Protein AF-A0A970MNV6-F1 (afdb_monomer_lite)

Structure (mmCIF, N/CA/C/O backbone):
data_AF-A0A970MNV6-F1
#
_entry.id   AF-A0A970MNV6-F1
#
loop_
_atom_site.group_PDB
_atom_site.id
_atom_site.type_symbol
_atom_site.label_atom_id
_atom_site.label_alt_id
_atom_site.label_comp_id
_atom_site.l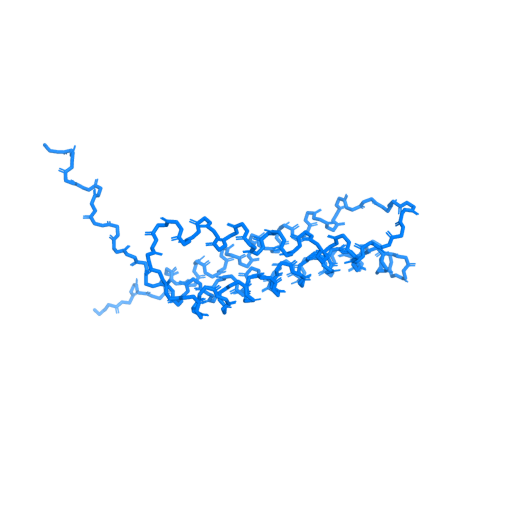abel_asym_id
_atom_site.label_entity_id
_atom_site.label_seq_id
_atom_site.pdbx_PDB_ins_code
_atom_site.Cartn_x
_atom_site.Cartn_y
_atom_site.Cartn_z
_atom_site.occupancy
_atom_site.B_iso_or_equiv
_atom_site.auth_seq_id
_atom_site.auth_comp_id
_atom_site.auth_asym_id
_atom_site.auth_atom_id
_atom_site.pdbx_PDB_model_num
ATOM 1 N N . MET A 1 1 ? -45.077 6.164 1.062 1.00 39.44 1 MET A N 1
ATOM 2 C CA . MET A 1 1 ? -44.172 4.993 1.018 1.00 39.44 1 MET A CA 1
ATOM 3 C C . MET A 1 1 ? -42.737 5.489 0.916 1.00 39.44 1 MET A C 1
ATOM 5 O O . MET A 1 1 ? -42.432 6.310 0.065 1.00 39.44 1 MET A O 1
ATOM 9 N N . THR A 1 2 ? -41.908 5.090 1.875 1.00 46.56 2 THR A N 1
ATOM 10 C CA . THR A 1 2 ? -40.574 5.618 2.194 1.00 46.56 2 THR A CA 1
ATOM 11 C C . THR A 1 2 ? -39.456 4.890 1.443 1.00 46.56 2 THR A C 1
ATOM 13 O O . THR A 1 2 ? -39.303 3.686 1.621 1.00 46.56 2 THR A O 1
ATOM 16 N N . ALA A 1 3 ? -38.610 5.610 0.697 1.00 45.25 3 ALA A N 1
ATOM 17 C CA . ALA A 1 3 ? -37.352 5.075 0.161 1.00 45.25 3 ALA A CA 1
ATOM 18 C C . ALA A 1 3 ? -36.271 6.174 0.068 1.00 45.25 3 ALA A C 1
ATOM 20 O O . ALA A 1 3 ? -35.973 6.686 -1.002 1.00 45.25 3 ALA A O 1
ATOM 21 N N . SER A 1 4 ? -35.683 6.568 1.204 1.00 46.41 4 SER A N 1
ATOM 22 C CA . SER A 1 4 ? -34.558 7.534 1.255 1.00 46.41 4 SER A CA 1
ATOM 23 C C . SER A 1 4 ? -33.385 7.031 2.122 1.00 46.41 4 SER A C 1
ATOM 25 O O . SER A 1 4 ? -32.583 7.796 2.651 1.00 46.41 4 SER A O 1
ATOM 27 N N . GLY A 1 5 ? -33.284 5.707 2.306 1.00 44.53 5 GLY A N 1
ATOM 28 C CA . GLY A 1 5 ? -32.300 5.086 3.204 1.00 44.53 5 GLY A CA 1
ATOM 29 C C . GLY A 1 5 ? -31.021 4.557 2.541 1.00 44.53 5 GLY A C 1
ATOM 30 O O . GLY A 1 5 ? -30.000 4.449 3.216 1.00 44.53 5 GLY A O 1
ATOM 31 N N . SER A 1 6 ? -31.026 4.230 1.240 1.00 52.16 6 SER A N 1
ATOM 32 C CA . SER A 1 6 ? -29.915 3.482 0.615 1.00 52.16 6 SER A CA 1
ATOM 33 C C . SER A 1 6 ? -28.807 4.363 0.019 1.00 52.16 6 SER A C 1
ATOM 35 O O . SER A 1 6 ? -27.639 3.975 0.025 1.00 52.16 6 SER A O 1
ATOM 37 N N . THR A 1 7 ? -29.118 5.577 -0.440 1.00 55.41 7 THR A N 1
ATOM 38 C CA . THR A 1 7 ? -28.185 6.444 -1.189 1.00 55.41 7 THR A CA 1
ATOM 39 C C . THR A 1 7 ? -27.028 6.991 -0.352 1.00 55.41 7 THR A C 1
ATOM 41 O O . THR A 1 7 ? -25.936 7.207 -0.880 1.00 55.41 7 THR A O 1
ATOM 44 N N . LYS A 1 8 ? -27.208 7.177 0.965 1.00 57.75 8 LYS A N 1
ATOM 45 C CA . LYS A 1 8 ? -26.129 7.650 1.856 1.00 57.75 8 LYS A CA 1
ATOM 46 C C . LYS A 1 8 ? -25.018 6.619 2.054 1.00 57.75 8 LYS A C 1
ATOM 48 O O . LYS A 1 8 ? -23.858 7.012 2.146 1.00 57.75 8 LYS A O 1
ATOM 53 N N . GLY A 1 9 ? -25.358 5.329 2.102 1.00 57.91 9 GLY A N 1
ATOM 54 C CA . GLY A 1 9 ? -24.387 4.249 2.284 1.00 57.91 9 GLY A CA 1
ATOM 55 C C . GLY A 1 9 ? -23.414 4.186 1.112 1.00 57.91 9 GLY A C 1
ATOM 56 O O . GLY A 1 9 ? -22.216 4.375 1.308 1.00 57.91 9 GLY A O 1
ATOM 57 N N . TYR A 1 10 ? -23.933 4.025 -0.111 1.00 62.78 10 TYR A N 1
ATOM 58 C CA . TYR A 1 10 ? -23.131 3.930 -1.339 1.00 62.78 10 TYR A CA 1
ATOM 59 C C . TYR A 1 10 ? -22.195 5.125 -1.553 1.00 62.78 10 TYR A C 1
ATOM 61 O O . TYR A 1 10 ? -21.038 4.926 -1.914 1.00 62.78 10 TYR A O 1
ATOM 69 N N . ARG A 1 11 ? -22.651 6.346 -1.234 1.00 68.94 11 ARG A N 1
ATOM 70 C CA . ARG A 1 11 ? -21.843 7.574 -1.322 1.00 68.94 11 ARG A CA 1
ATOM 71 C C . ARG A 1 11 ? -20.574 7.533 -0.467 1.00 68.94 11 ARG A C 1
ATOM 73 O O . ARG A 1 11 ? -19.541 8.056 -0.876 1.00 68.94 11 ARG A O 1
ATOM 80 N N . ILE A 1 12 ? -20.646 6.928 0.720 1.00 70.38 12 ILE A N 1
ATOM 81 C CA . ILE A 1 12 ? -19.498 6.831 1.630 1.00 70.38 12 ILE A CA 1
ATOM 82 C C . ILE A 1 12 ? -18.498 5.798 1.097 1.00 70.38 12 ILE A C 1
ATOM 84 O O . ILE A 1 12 ? -17.302 6.076 1.096 1.00 70.38 12 ILE A O 1
ATOM 88 N N . TYR A 1 13 ? -18.958 4.648 0.586 1.00 78.69 13 TYR A N 1
ATOM 89 C CA . TYR A 1 13 ? -18.062 3.643 -0.008 1.00 78.69 13 TYR A CA 1
ATOM 90 C C . TYR A 1 13 ? -17.354 4.171 -1.250 1.00 78.69 13 TYR A C 1
ATOM 92 O O . TYR A 1 13 ? -16.132 4.062 -1.345 1.00 78.69 13 TYR A O 1
ATOM 100 N N . SER A 1 14 ? -18.099 4.803 -2.162 1.00 84.62 14 SER A N 1
ATOM 101 C CA . SER A 1 14 ? -17.516 5.391 -3.365 1.00 84.62 14 SER A CA 1
ATOM 102 C C . SER A 1 14 ? -16.489 6.462 -3.013 1.00 84.62 14 SER A C 1
ATOM 104 O O . SER A 1 14 ? -15.453 6.531 -3.657 1.00 84.62 14 SER A O 1
ATOM 106 N N . GLN A 1 15 ? -16.715 7.254 -1.959 1.00 86.31 15 GLN A N 1
ATOM 107 C CA . GLN A 1 15 ? -15.756 8.269 -1.529 1.00 86.31 15 GLN A CA 1
ATOM 108 C C . GLN A 1 15 ? -14.405 7.657 -1.130 1.00 86.31 15 GLN A C 1
ATOM 110 O O . GLN A 1 15 ? -13.374 8.138 -1.586 1.00 86.31 15 GLN A O 1
ATOM 115 N N . PHE A 1 16 ? -14.382 6.590 -0.327 1.00 87.12 16 PHE A N 1
ATOM 116 C CA . PHE A 1 16 ? -13.118 5.946 0.059 1.00 87.12 16 PHE A CA 1
ATOM 117 C C . PHE A 1 16 ? -12.406 5.288 -1.122 1.00 87.12 16 PHE A C 1
ATOM 119 O O . PHE A 1 16 ? -11.188 5.413 -1.238 1.00 87.12 16 PHE A O 1
ATOM 126 N N . VAL A 1 17 ? -13.154 4.625 -2.008 1.00 90.56 17 VAL A N 1
ATOM 127 C CA . VAL A 1 17 ? -12.597 4.005 -3.219 1.00 90.56 17 VAL A CA 1
ATOM 128 C C . VAL A 1 17 ? -12.007 5.066 -4.144 1.00 90.56 17 VAL A C 1
ATOM 130 O O . VAL A 1 17 ? -10.876 4.913 -4.591 1.00 90.56 17 VAL A O 1
ATOM 133 N N . LEU A 1 18 ? -12.729 6.164 -4.383 1.00 91.44 18 LEU A N 1
ATOM 134 C CA . LEU A 1 18 ? -12.274 7.260 -5.239 1.00 91.44 18 LEU A CA 1
ATOM 135 C C . LEU A 1 18 ? -11.070 7.992 -4.643 1.00 91.44 18 LEU A C 1
ATOM 137 O O . LEU A 1 18 ? -10.139 8.295 -5.377 1.00 91.44 18 LEU A O 1
ATOM 141 N N . ILE A 1 19 ? -11.046 8.235 -3.326 1.00 92.12 19 ILE A N 1
ATOM 142 C CA . ILE A 1 19 ? -9.875 8.821 -2.652 1.00 92.12 19 ILE A CA 1
ATOM 143 C C . ILE A 1 19 ? -8.669 7.892 -2.793 1.00 92.12 19 ILE A C 1
ATOM 145 O O . ILE A 1 19 ? -7.587 8.343 -3.159 1.00 92.12 19 ILE A O 1
ATOM 149 N N . GLY A 1 20 ? -8.853 6.596 -2.532 1.00 90.75 20 GLY A N 1
ATOM 150 C CA . GLY A 1 20 ? -7.793 5.606 -2.676 1.00 90.75 20 GLY A CA 1
ATOM 151 C C . GLY A 1 20 ? -7.260 5.541 -4.108 1.00 90.75 20 GLY A C 1
ATOM 152 O O . GLY A 1 20 ? -6.052 5.613 -4.316 1.00 90.75 20 GLY A O 1
ATOM 153 N N . ALA A 1 21 ? -8.152 5.476 -5.098 1.00 92.25 21 ALA A N 1
ATOM 154 C CA . ALA A 1 21 ? -7.794 5.465 -6.512 1.00 92.25 21 ALA A CA 1
ATOM 155 C C . ALA A 1 21 ? -7.085 6.759 -6.936 1.00 92.25 21 ALA A C 1
ATOM 157 O O . ALA A 1 21 ? -6.079 6.690 -7.631 1.00 92.25 21 ALA A O 1
ATOM 158 N N . ALA A 1 22 ? -7.546 7.928 -6.481 1.00 93.81 22 ALA A N 1
ATOM 159 C CA . ALA A 1 22 ? -6.912 9.213 -6.772 1.00 93.81 22 ALA A CA 1
ATOM 160 C C . ALA A 1 22 ? -5.502 9.312 -6.170 1.00 93.81 22 ALA A C 1
ATOM 162 O O . ALA A 1 22 ? -4.580 9.771 -6.841 1.00 93.81 22 ALA A O 1
ATOM 163 N N . LEU A 1 23 ? -5.311 8.834 -4.935 1.00 91.62 23 LEU A N 1
ATOM 164 C CA . LEU A 1 23 ? -3.984 8.733 -4.323 1.00 91.62 23 LEU A CA 1
ATOM 165 C C . LEU A 1 23 ? -3.088 7.779 -5.120 1.00 91.62 23 LEU A C 1
ATOM 167 O O . LEU A 1 23 ? -1.952 8.119 -5.437 1.00 91.62 23 LEU A O 1
ATOM 171 N N . GLY A 1 24 ? -3.606 6.609 -5.490 1.00 91.56 24 GLY A N 1
ATOM 172 C CA . GLY A 1 24 ? -2.899 5.643 -6.326 1.00 91.56 24 GLY A CA 1
ATOM 173 C C . GLY A 1 24 ? -2.480 6.222 -7.678 1.00 91.56 24 GLY A C 1
ATOM 174 O O . GLY A 1 24 ? -1.328 6.083 -8.090 1.00 91.56 24 GLY A O 1
ATOM 175 N N . LEU A 1 25 ? -3.390 6.937 -8.334 1.00 92.81 25 LEU A N 1
ATOM 176 C CA . LEU A 1 25 ? -3.147 7.628 -9.594 1.00 92.81 25 LEU A CA 1
ATOM 177 C C . LEU A 1 25 ? -2.069 8.704 -9.441 1.00 92.81 25 LEU A C 1
ATOM 179 O O . LEU A 1 25 ? -1.158 8.769 -10.263 1.00 92.81 25 LEU A O 1
ATOM 183 N N . TYR A 1 26 ? -2.122 9.499 -8.368 1.00 92.75 26 TYR A N 1
ATOM 184 C CA . TYR A 1 26 ? -1.103 10.501 -8.051 1.00 92.75 26 TYR A CA 1
ATOM 185 C C . TYR A 1 26 ? 0.286 9.863 -7.914 1.00 92.75 26 TYR A C 1
ATOM 187 O O . TYR A 1 26 ? 1.225 10.272 -8.598 1.00 92.75 26 TYR A O 1
ATOM 195 N N . TYR A 1 27 ? 0.401 8.803 -7.110 1.00 89.38 27 TYR A N 1
ATOM 196 C CA . TYR A 1 27 ? 1.666 8.088 -6.929 1.00 89.38 27 TYR A CA 1
ATOM 197 C C . TYR A 1 27 ? 2.163 7.382 -8.196 1.00 89.38 27 TYR A C 1
ATOM 199 O O . TYR A 1 27 ? 3.350 7.084 -8.274 1.00 89.38 27 TYR A O 1
ATOM 207 N N . GLY A 1 28 ? 1.295 7.116 -9.175 1.00 88.38 28 GLY A N 1
ATOM 208 C CA . GLY A 1 28 ? 1.672 6.542 -10.466 1.00 88.38 28 GLY A CA 1
ATOM 209 C C . GLY A 1 28 ? 2.095 7.588 -11.499 1.00 88.38 28 GLY A C 1
ATOM 210 O O . GLY A 1 28 ? 3.156 7.469 -12.107 1.00 88.38 28 GLY A O 1
ATOM 211 N N . LEU A 1 29 ? 1.285 8.633 -11.704 1.00 90.75 29 LEU A N 1
ATOM 212 C CA . LEU A 1 29 ? 1.522 9.660 -12.731 1.00 90.75 29 LEU A CA 1
ATOM 213 C C . LEU 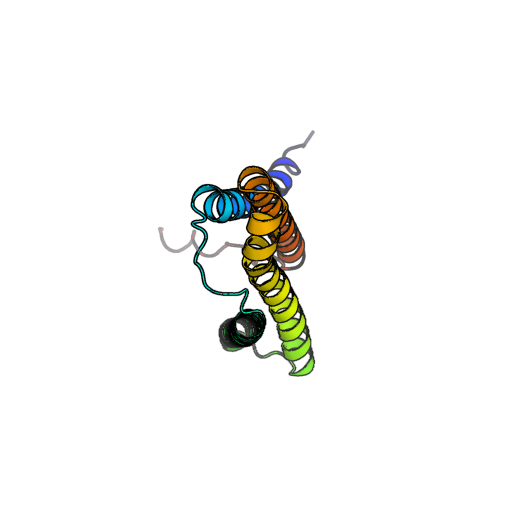A 1 29 ? 2.790 10.472 -12.460 1.00 90.75 29 LEU A C 1
ATOM 215 O O . LEU A 1 29 ? 3.568 10.741 -13.385 1.00 90.75 29 LEU A O 1
ATOM 219 N N . PHE A 1 30 ? 2.994 10.830 -11.192 1.00 89.94 30 PHE A N 1
ATOM 220 C CA . PHE A 1 30 ? 4.136 11.614 -10.728 1.00 89.94 30 PHE A CA 1
ATOM 221 C C . PHE A 1 30 ? 5.319 10.745 -10.296 1.00 89.94 30 PHE A C 1
ATOM 223 O O . PHE A 1 30 ? 6.302 11.264 -9.772 1.00 89.94 30 PHE A O 1
ATOM 230 N N . TYR A 1 31 ? 5.262 9.430 -10.528 1.00 86.62 31 TYR A N 1
ATOM 231 C CA . TYR A 1 31 ? 6.409 8.576 -10.272 1.00 86.62 31 TYR A CA 1
ATOM 232 C C . TYR A 1 31 ? 7.567 8.940 -11.205 1.00 86.62 31 TYR A C 1
ATOM 234 O O . TYR A 1 31 ? 7.431 8.930 -12.433 1.00 86.62 31 TYR A O 1
ATOM 242 N N . GLN A 1 32 ? 8.714 9.231 -10.596 1.00 83.94 32 GLN A N 1
ATOM 243 C CA . GLN A 1 32 ? 9.990 9.393 -11.274 1.00 83.94 32 GLN A CA 1
ATOM 244 C C . GLN A 1 32 ? 10.887 8.211 -10.891 1.00 83.94 32 GLN A C 1
ATOM 246 O O . GLN A 1 32 ? 11.071 7.959 -9.694 1.00 83.94 32 GLN A O 1
ATOM 251 N N . PRO A 1 33 ? 11.420 7.461 -11.869 1.00 77.50 33 PRO A N 1
ATOM 252 C CA . PRO A 1 33 ? 12.315 6.354 -11.584 1.00 77.50 33 PRO A CA 1
ATOM 253 C C . PRO A 1 33 ? 13.604 6.887 -10.963 1.00 77.50 33 PRO A C 1
ATOM 255 O O . PRO A 1 33 ? 14.375 7.606 -11.594 1.00 77.50 33 PRO A O 1
ATOM 258 N N . THR A 1 34 ? 13.835 6.538 -9.705 1.00 79.19 34 THR A N 1
ATOM 259 C CA . THR A 1 34 ? 15.123 6.739 -9.051 1.00 79.19 34 THR A CA 1
ATOM 260 C C . THR A 1 34 ? 16.022 5.550 -9.378 1.00 79.19 34 THR A C 1
ATOM 262 O O . THR A 1 34 ? 15.541 4.425 -9.479 1.00 79.19 34 THR A O 1
ATOM 265 N N . GLN A 1 35 ? 17.335 5.764 -9.504 1.00 72.00 35 GLN A N 1
ATOM 266 C CA . GLN A 1 35 ? 18.294 4.661 -9.704 1.00 72.00 35 GLN A CA 1
ATOM 267 C C . GLN A 1 35 ? 18.474 3.777 -8.454 1.00 72.00 35 GLN A C 1
ATOM 269 O O . GLN A 1 35 ? 19.270 2.843 -8.448 1.00 72.00 35 GLN A O 1
ATOM 274 N N . THR A 1 36 ? 17.746 4.062 -7.375 1.00 77.38 36 THR A N 1
ATOM 275 C CA . THR A 1 36 ? 17.762 3.268 -6.151 1.00 77.38 36 THR A CA 1
ATOM 276 C C . THR A 1 36 ? 16.934 1.999 -6.301 1.00 77.38 36 THR A C 1
ATOM 278 O O . THR A 1 36 ? 15.788 2.026 -6.761 1.00 77.38 36 THR A O 1
ATOM 281 N N . ALA A 1 37 ? 17.507 0.885 -5.848 1.00 81.12 37 ALA A N 1
ATOM 282 C CA . ALA A 1 37 ? 16.823 -0.397 -5.799 1.00 81.12 37 ALA A CA 1
ATOM 283 C C . ALA A 1 37 ? 15.526 -0.327 -4.954 1.00 81.12 37 ALA A C 1
ATOM 285 O O . ALA A 1 37 ? 15.355 0.572 -4.115 1.00 81.12 37 ALA A O 1
ATOM 286 N N . PRO A 1 38 ? 14.577 -1.254 -5.170 1.00 84.50 38 PRO A N 1
ATOM 287 C CA . PRO A 1 38 ? 13.443 -1.434 -4.271 1.00 84.50 38 PRO A CA 1
ATOM 288 C C . PRO A 1 38 ? 13.919 -1.776 -2.857 1.00 84.50 38 PRO A C 1
ATOM 290 O O . PRO A 1 38 ? 14.647 -2.748 -2.668 1.00 84.50 38 PRO A O 1
ATOM 293 N N . ASP A 1 39 ? 13.489 -0.991 -1.868 1.00 89.19 39 ASP A N 1
ATOM 294 C CA . ASP A 1 39 ? 13.822 -1.219 -0.459 1.00 89.19 39 ASP A CA 1
ATOM 295 C C . ASP A 1 39 ? 12.590 -1.728 0.296 1.00 89.19 39 ASP A C 1
ATOM 297 O O . ASP A 1 39 ? 11.850 -0.993 0.958 1.00 89.19 39 ASP A O 1
ATOM 301 N N . PHE A 1 40 ? 12.352 -3.031 0.160 1.00 88.81 40 PHE A N 1
ATOM 302 C CA . PHE A 1 40 ? 11.261 -3.708 0.856 1.00 88.81 40 PHE A CA 1
ATOM 303 C C . PHE A 1 40 ? 11.488 -3.786 2.373 1.00 88.81 40 PHE A C 1
ATOM 305 O O . PHE A 1 40 ? 10.518 -3.867 3.128 1.00 88.81 40 PHE A O 1
ATOM 312 N N . GLY A 1 41 ? 12.746 -3.729 2.828 1.00 88.94 41 GLY A N 1
ATOM 313 C CA . GLY A 1 41 ? 13.084 -3.713 4.250 1.00 88.94 41 GLY A CA 1
ATOM 314 C C . GLY A 1 41 ? 12.563 -2.445 4.916 1.00 88.94 41 GLY A C 1
ATOM 315 O O . GLY A 1 41 ? 11.841 -2.513 5.912 1.00 88.94 41 GLY A O 1
ATOM 316 N N . MET A 1 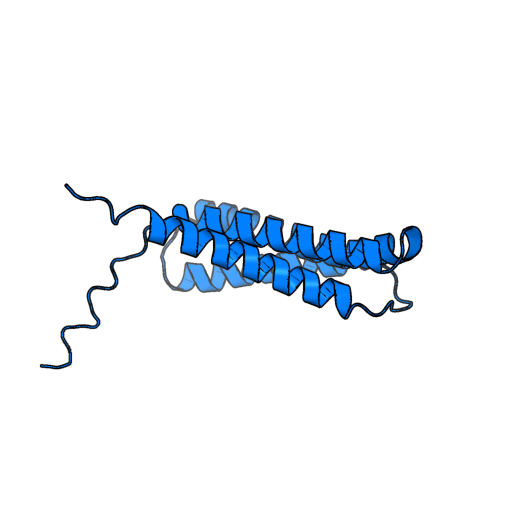42 ? 12.827 -1.290 4.304 1.00 90.25 42 MET A N 1
ATOM 317 C CA . MET A 1 42 ? 12.325 -0.010 4.793 1.00 90.25 42 MET A CA 1
ATOM 318 C C . MET A 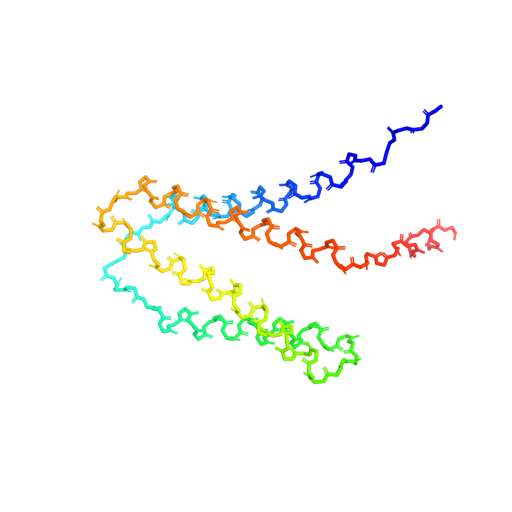1 42 ? 10.795 0.071 4.728 1.00 90.25 42 MET A C 1
ATOM 320 O O . MET A 1 42 ? 10.165 0.549 5.673 1.00 90.25 42 MET A O 1
ATOM 324 N N . ALA A 1 43 ? 10.174 -0.461 3.668 1.00 90.12 43 ALA A N 1
ATOM 325 C CA . ALA A 1 43 ? 8.716 -0.560 3.569 1.00 90.12 43 ALA A CA 1
ATOM 326 C C . ALA A 1 43 ? 8.104 -1.366 4.733 1.00 90.12 43 ALA A C 1
ATOM 328 O O . ALA A 1 43 ? 7.103 -0.947 5.322 1.00 90.12 43 ALA A O 1
ATOM 329 N N . LEU A 1 44 ? 8.725 -2.489 5.110 1.00 92.12 44 LEU A N 1
ATOM 330 C CA . LEU A 1 44 ? 8.296 -3.296 6.252 1.00 92.12 44 LEU A CA 1
ATOM 331 C C . LEU A 1 44 ? 8.469 -2.552 7.580 1.00 92.12 44 LEU A C 1
ATOM 333 O O . LEU A 1 44 ? 7.518 -2.492 8.361 1.00 92.12 44 LEU A O 1
ATOM 337 N N . ILE A 1 45 ? 9.623 -1.924 7.818 1.00 93.00 45 ILE A N 1
ATOM 338 C CA . ILE A 1 45 ? 9.882 -1.143 9.042 1.00 93.00 45 ILE A CA 1
ATOM 339 C C . ILE A 1 45 ? 8.862 -0.005 9.181 1.00 93.00 45 ILE A C 1
ATOM 341 O O . ILE A 1 45 ? 8.236 0.151 10.232 1.00 93.00 45 ILE A O 1
ATOM 345 N N . LEU A 1 46 ? 8.631 0.751 8.106 1.00 92.69 46 LEU A N 1
ATOM 346 C CA . LEU A 1 46 ? 7.644 1.832 8.072 1.00 92.69 46 LEU A CA 1
ATOM 347 C C . LEU A 1 46 ? 6.227 1.318 8.327 1.00 92.69 46 LEU A C 1
ATOM 349 O O . LEU A 1 46 ? 5.474 1.945 9.071 1.00 92.69 46 LEU A O 1
ATOM 353 N N . SER A 1 47 ? 5.859 0.168 7.756 1.00 91.31 47 SER A N 1
ATOM 354 C CA . SER A 1 47 ? 4.538 -0.420 7.989 1.00 91.31 47 SER A CA 1
ATOM 355 C C . SER A 1 47 ? 4.334 -0.854 9.440 1.00 91.31 47 SER A C 1
ATOM 357 O O . SER A 1 47 ? 3.244 -0.676 9.992 1.00 91.31 47 SER A O 1
ATOM 359 N N . LEU A 1 48 ? 5.393 -1.361 10.079 1.00 93.56 48 LEU A N 1
ATOM 360 C CA . LEU A 1 48 ? 5.405 -1.742 11.486 1.00 93.56 48 LEU A CA 1
ATOM 361 C C . LEU A 1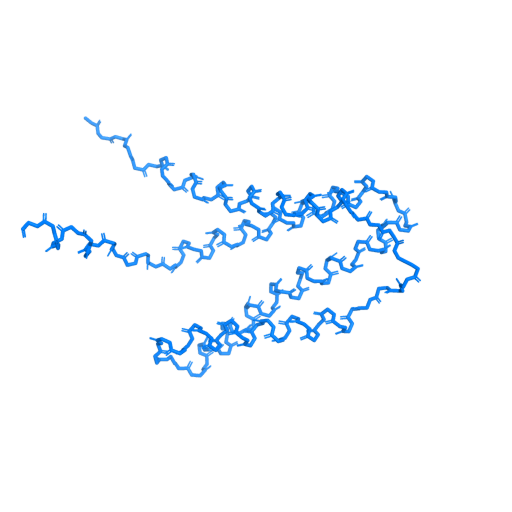 48 ? 5.218 -0.512 12.373 1.00 93.56 48 LEU A C 1
ATOM 363 O O . LEU A 1 48 ? 4.304 -0.493 13.198 1.00 93.56 48 LEU A O 1
ATOM 367 N N . LEU A 1 49 ? 5.993 0.549 12.135 1.00 93.81 49 LEU A N 1
ATOM 368 C CA . LEU A 1 49 ? 5.857 1.823 12.846 1.00 93.81 49 LEU A CA 1
ATOM 369 C C . LEU A 1 49 ? 4.469 2.450 12.657 1.00 93.81 49 LEU A C 1
ATOM 371 O O . LEU A 1 49 ? 3.845 2.865 13.633 1.00 93.81 49 LEU A O 1
ATOM 375 N N . ALA A 1 50 ? 3.947 2.475 11.429 1.00 91.44 50 ALA A N 1
ATOM 376 C CA . ALA A 1 50 ? 2.625 3.024 11.129 1.00 91.44 50 ALA 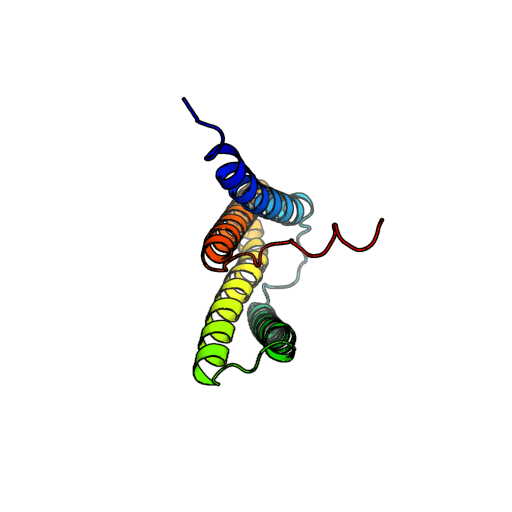A CA 1
ATOM 377 C C . ALA A 1 50 ? 1.503 2.244 11.830 1.00 91.44 50 ALA A C 1
ATOM 379 O O . ALA A 1 50 ? 0.588 2.844 12.406 1.00 91.44 50 ALA A O 1
ATOM 380 N N . GLY A 1 51 ? 1.580 0.910 11.824 1.00 90.12 51 GLY A N 1
ATOM 381 C CA . GLY A 1 51 ? 0.652 0.050 12.555 1.00 90.12 51 GLY A CA 1
ATOM 382 C C . GLY A 1 51 ? 0.679 0.336 14.056 1.00 90.12 51 GLY A C 1
ATOM 383 O O . GLY A 1 51 ? -0.375 0.516 14.668 1.00 90.12 51 GLY A O 1
ATOM 384 N N . LEU A 1 52 ? 1.880 0.451 14.628 1.00 91.31 52 LEU A N 1
ATOM 385 C CA . LEU A 1 52 ? 2.092 0.668 16.059 1.00 91.31 52 LEU A CA 1
ATOM 386 C C . LEU A 1 52 ? 1.553 2.038 16.486 1.00 91.31 52 LEU A C 1
ATOM 388 O O . LEU A 1 52 ? 0.723 2.116 17.390 1.00 91.31 52 LEU A O 1
ATOM 392 N N . LEU A 1 53 ? 1.917 3.101 15.763 1.00 91.62 53 LEU A N 1
ATOM 393 C CA . LEU A 1 53 ? 1.407 4.457 15.988 1.00 91.62 53 LEU A CA 1
ATOM 394 C C . LEU A 1 53 ? -0.117 4.517 15.899 1.00 91.62 53 LEU A C 1
ATOM 396 O O . LEU A 1 53 ? -0.770 5.107 16.759 1.00 91.62 53 LEU A O 1
ATOM 400 N N . THR A 1 54 ? -0.704 3.875 14.887 1.00 89.25 54 THR A N 1
ATOM 401 C CA . THR A 1 54 ? -2.159 3.891 14.703 1.00 89.25 54 THR A CA 1
ATOM 402 C C . THR A 1 54 ? -2.879 3.237 15.879 1.00 89.25 54 THR A C 1
ATOM 404 O O . THR A 1 54 ? -3.884 3.761 16.363 1.00 89.25 54 THR A O 1
ATOM 407 N N . VAL A 1 55 ? -2.358 2.112 16.367 1.00 89.12 55 VAL A N 1
ATOM 408 C CA . VAL A 1 55 ? -2.918 1.416 17.530 1.00 89.12 55 VAL A CA 1
ATOM 409 C C . VAL A 1 55 ? -2.731 2.241 18.791 1.00 89.12 55 VAL A C 1
ATOM 411 O O . VAL A 1 55 ? -3.692 2.377 19.540 1.00 89.12 55 VAL A O 1
ATOM 414 N N . VAL A 1 56 ? -1.560 2.844 19.013 1.00 87.44 56 VAL A N 1
ATOM 415 C CA . VAL A 1 56 ? -1.295 3.708 20.178 1.00 87.44 56 VAL A CA 1
ATOM 416 C C . VAL A 1 56 ? -2.281 4.875 20.220 1.00 87.44 56 VAL A C 1
ATOM 418 O O . VAL A 1 56 ? -2.997 5.031 21.208 1.00 87.44 56 VAL A O 1
ATOM 421 N N . ILE A 1 57 ? -2.413 5.623 19.120 1.00 87.12 57 ILE A N 1
ATOM 422 C CA . ILE A 1 57 ? -3.336 6.766 19.014 1.00 87.12 57 ILE A CA 1
ATOM 423 C C . ILE A 1 57 ? -4.783 6.329 19.277 1.00 87.12 57 ILE A C 1
ATOM 425 O O . ILE A 1 57 ? -5.550 7.023 19.951 1.00 87.12 57 ILE A O 1
ATOM 429 N N . ARG A 1 58 ? -5.176 5.165 18.754 1.00 81.38 58 ARG A N 1
ATOM 430 C CA . ARG A 1 58 ? -6.544 4.654 18.877 1.00 81.38 58 ARG A CA 1
ATOM 431 C C . ARG A 1 58 ? -6.846 4.071 20.259 1.00 81.38 58 ARG A C 1
ATOM 433 O O . ARG A 1 58 ? -7.979 4.180 20.728 1.00 81.38 58 ARG A O 1
ATOM 440 N N . SER A 1 59 ? -5.841 3.499 20.911 1.00 82.81 59 SER A N 1
ATOM 441 C CA . SER A 1 59 ? -5.942 2.868 22.233 1.00 82.81 59 SER A CA 1
ATOM 442 C C . SER A 1 59 ? -5.840 3.876 23.367 1.00 82.81 59 SER A C 1
ATOM 444 O O . SER A 1 59 ? -6.445 3.676 24.413 1.00 82.81 59 SER A O 1
ATOM 446 N N . TRP A 1 60 ? -5.175 5.013 23.156 1.00 80.31 60 TRP A N 1
ATOM 447 C CA . TRP A 1 60 ? -5.122 6.095 24.144 1.00 80.31 60 TRP A CA 1
ATOM 448 C C . TRP A 1 60 ? -6.497 6.631 24.554 1.00 80.31 60 TRP A C 1
ATOM 450 O O . TRP A 1 60 ? -6.648 7.135 25.662 1.00 80.31 60 TRP A O 1
ATOM 460 N N . LYS A 1 61 ? -7.523 6.489 23.706 1.00 70.81 61 LYS A N 1
ATOM 461 C CA . LYS A 1 61 ? -8.894 6.913 24.032 1.00 70.81 61 LYS A CA 1
ATOM 462 C C . LYS A 1 61 ? -9.783 5.809 24.613 1.00 70.81 61 LYS A C 1
ATOM 464 O O . LYS A 1 61 ? -10.894 6.116 25.037 1.00 70.81 61 LYS A O 1
ATOM 469 N N . LYS A 1 62 ? -9.364 4.537 24.605 1.00 69.69 62 LYS A N 1
ATOM 470 C CA . LYS A 1 62 ? -10.216 3.399 25.001 1.00 69.69 62 LYS A CA 1
ATOM 471 C C . LYS A 1 62 ? -9.406 2.317 25.715 1.00 69.69 62 LYS A C 1
ATOM 473 O O . LYS A 1 62 ? -8.486 1.754 25.133 1.00 69.69 62 LYS A O 1
ATOM 478 N N . LYS A 1 63 ? -9.812 1.942 26.933 1.00 68.94 63 LYS A N 1
ATOM 479 C CA . LYS A 1 63 ? -9.261 0.766 27.627 1.00 68.94 63 LYS A CA 1
ATOM 480 C C . LYS A 1 63 ? -9.709 -0.504 26.889 1.00 68.94 63 LYS A C 1
ATOM 482 O O . LYS A 1 63 ? -10.866 -0.900 26.991 1.00 68.94 63 LYS A O 1
ATOM 487 N N . ARG A 1 64 ? -8.819 -1.102 26.095 1.00 74.75 64 ARG A N 1
ATOM 488 C CA . ARG A 1 64 ? -9.045 -2.353 25.350 1.00 74.75 64 ARG A CA 1
ATOM 489 C C . ARG A 1 64 ? -8.126 -3.456 25.871 1.00 74.75 64 ARG A C 1
ATOM 491 O O . ARG A 1 64 ? -7.019 -3.178 26.320 1.00 74.75 64 ARG A O 1
ATOM 498 N N . THR A 1 65 ? -8.575 -4.704 25.771 1.00 85.19 65 THR A N 1
ATOM 499 C CA . THR A 1 65 ? -7.782 -5.897 26.100 1.00 85.19 65 THR A CA 1
ATOM 500 C C . THR A 1 65 ? -6.578 -6.030 25.163 1.00 85.19 65 THR A C 1
ATOM 502 O O . THR A 1 65 ? -6.713 -5.814 23.959 1.00 85.19 65 THR A O 1
ATOM 505 N N . PHE A 1 66 ? -5.420 -6.448 25.688 1.00 79.56 66 PHE A N 1
ATOM 506 C CA . PHE A 1 66 ? -4.171 -6.590 24.924 1.00 79.56 66 PHE A CA 1
ATOM 507 C C . PHE A 1 66 ? -4.321 -7.444 23.653 1.00 79.56 66 PHE A C 1
ATOM 509 O O . PHE A 1 66 ? -3.841 -7.059 22.592 1.00 79.56 66 PHE A O 1
ATOM 516 N N . GLN A 1 67 ? -5.062 -8.556 23.722 1.00 84.06 67 GLN A N 1
ATOM 517 C CA . GLN A 1 67 ? -5.338 -9.400 22.551 1.00 84.06 67 GLN A CA 1
ATOM 518 C C . GLN A 1 67 ? -6.057 -8.629 21.435 1.00 84.06 67 GLN A C 1
ATOM 520 O O . GLN A 1 67 ? -5.679 -8.728 20.270 1.00 84.06 67 GLN A O 1
ATOM 525 N N . ALA A 1 68 ? -7.053 -7.808 21.781 1.00 84.88 68 ALA A N 1
ATOM 526 C CA . ALA A 1 68 ? -7.768 -6.991 20.804 1.00 84.88 68 ALA A CA 1
ATOM 527 C C . ALA A 1 68 ? -6.848 -5.938 20.164 1.00 84.88 68 ALA A C 1
ATOM 529 O O . ALA A 1 68 ? -6.950 -5.690 18.964 1.00 84.88 68 ALA A O 1
ATOM 530 N N . LEU A 1 69 ? -5.923 -5.367 20.944 1.00 85.75 69 LEU A N 1
ATOM 531 C CA . LEU A 1 69 ? -4.911 -4.435 20.440 1.00 85.75 69 LEU A CA 1
ATOM 532 C C . LEU A 1 69 ? -3.939 -5.110 19.477 1.00 85.75 69 LEU A C 1
ATOM 534 O O . LEU A 1 69 ? -3.618 -4.535 18.442 1.00 85.75 69 LEU A O 1
ATOM 538 N N . LEU A 1 70 ? -3.505 -6.333 19.786 1.00 88.62 70 LEU A N 1
ATOM 539 C CA . LEU A 1 70 ? -2.580 -7.082 18.943 1.00 88.62 70 LEU A CA 1
ATOM 540 C C . LEU A 1 70 ? -3.222 -7.484 17.607 1.00 88.62 70 LEU A C 1
ATOM 542 O O . LEU A 1 70 ? -2.604 -7.324 16.557 1.00 88.62 70 LEU A O 1
ATOM 546 N N . PHE A 1 71 ? -4.479 -7.938 17.619 1.00 89.12 71 PHE A N 1
ATOM 547 C CA . PHE A 1 71 ? -5.213 -8.222 16.382 1.00 89.12 71 PHE A CA 1
ATOM 548 C C . PHE A 1 71 ? -5.452 -6.959 15.556 1.00 89.12 71 PHE A C 1
ATOM 550 O O . PHE A 1 71 ? -5.300 -6.976 14.336 1.00 89.12 71 PHE A O 1
ATOM 557 N N . GLU A 1 72 ? -5.801 -5.848 16.203 1.00 86.31 72 GLU A N 1
ATOM 558 C CA . GLU A 1 72 ? -5.972 -4.564 15.528 1.00 86.31 72 GLU A CA 1
ATOM 559 C C . GLU A 1 72 ? -4.656 -4.060 14.926 1.00 86.31 72 GLU A C 1
ATOM 561 O O . GLU A 1 72 ? -4.644 -3.625 13.773 1.00 86.31 72 GLU A O 1
ATOM 566 N N . PHE A 1 73 ? -3.551 -4.195 15.662 1.00 89.62 73 PHE A N 1
ATOM 567 C CA . PHE A 1 73 ? -2.202 -3.928 15.182 1.00 89.62 73 PHE A CA 1
ATOM 568 C C . PHE A 1 73 ? -1.881 -4.754 13.951 1.00 89.62 73 PHE A C 1
ATOM 570 O O . PHE A 1 73 ? -1.570 -4.178 12.914 1.00 89.62 73 PHE A O 1
ATOM 577 N N . LEU A 1 74 ? -2.025 -6.076 14.026 1.00 93.00 74 LEU A N 1
ATOM 578 C CA . LEU A 1 74 ? -1.705 -6.965 12.917 1.00 93.00 74 LEU A CA 1
ATOM 579 C C . LEU A 1 74 ? -2.553 -6.627 11.682 1.00 93.00 74 LEU A C 1
ATOM 581 O O . LEU A 1 74 ? -2.043 -6.525 10.569 1.00 93.00 74 LEU A O 1
ATOM 585 N N . LYS A 1 75 ? -3.845 -6.343 11.884 1.00 89.75 75 LYS A N 1
ATOM 586 C CA . LYS A 1 75 ? -4.780 -5.947 10.822 1.00 89.75 75 LYS A CA 1
ATOM 587 C C . LYS A 1 75 ? -4.402 -4.602 10.171 1.00 89.75 75 LYS A C 1
ATOM 589 O O . LYS A 1 75 ? -4.747 -4.380 9.005 1.00 89.75 75 LYS A O 1
ATOM 594 N N . MET A 1 76 ? -3.777 -3.678 10.906 1.00 88.38 76 MET A N 1
ATOM 595 C CA . MET A 1 76 ? -3.282 -2.392 10.387 1.00 88.38 76 MET A CA 1
ATOM 596 C C . MET A 1 76 ? -1.905 -2.531 9.743 1.00 88.38 76 MET A C 1
ATOM 598 O O . MET A 1 76 ? -1.709 -2.035 8.637 1.00 88.38 76 MET A O 1
ATOM 602 N N . PHE A 1 77 ? -1.000 -3.265 10.385 1.00 91.38 77 PHE A N 1
ATOM 603 C CA . PHE A 1 77 ? 0.315 -3.619 9.868 1.00 91.38 77 PHE A CA 1
ATOM 604 C C . PHE A 1 77 ? 0.206 -4.258 8.488 1.00 91.38 77 PHE A C 1
ATOM 606 O O . PHE A 1 77 ? 0.794 -3.745 7.549 1.00 91.38 77 PHE A O 1
ATOM 613 N N . VAL A 1 78 ? -0.625 -5.294 8.327 1.00 92.44 78 VAL A N 1
ATOM 614 C CA . VAL A 1 78 ? -0.807 -5.971 7.033 1.00 92.44 78 VAL A CA 1
ATOM 615 C C . VAL A 1 78 ? -1.313 -5.007 5.954 1.00 92.44 78 VAL A C 1
ATOM 617 O O . VAL A 1 78 ? -0.857 -5.081 4.818 1.00 92.44 78 VAL A O 1
ATOM 620 N N . MET A 1 79 ? -2.207 -4.064 6.284 1.00 89.38 79 MET A N 1
ATOM 621 C CA . MET A 1 79 ? -2.645 -3.057 5.305 1.00 89.38 79 MET A CA 1
ATOM 622 C C . MET A 1 79 ? -1.531 -2.087 4.925 1.00 89.38 79 MET A C 1
ATOM 624 O O . MET A 1 79 ? -1.346 -1.820 3.740 1.00 89.38 79 MET A O 1
ATOM 628 N N . PHE A 1 80 ? -0.803 -1.552 5.906 1.00 91.00 80 PHE A N 1
ATOM 629 C CA . PHE A 1 80 ? 0.304 -0.640 5.628 1.00 91.00 80 PHE A CA 1
ATOM 630 C C . PHE A 1 80 ? 1.437 -1.343 4.883 1.00 91.00 80 PHE A C 1
ATOM 632 O O . PHE A 1 80 ? 2.003 -0.758 3.967 1.00 91.00 80 PHE A O 1
ATOM 639 N N . ALA A 1 81 ? 1.720 -2.600 5.222 1.00 92.25 81 ALA A N 1
ATOM 640 C CA . ALA A 1 81 ? 2.713 -3.427 4.556 1.00 92.25 81 ALA A CA 1
ATOM 641 C C . ALA A 1 81 ? 2.306 -3.670 3.104 1.00 92.25 81 ALA A C 1
ATOM 643 O O . ALA A 1 81 ? 3.078 -3.361 2.208 1.00 92.25 81 ALA A O 1
ATOM 644 N N . ALA A 1 82 ? 1.071 -4.118 2.850 1.00 91.88 82 ALA A N 1
ATOM 645 C CA . ALA A 1 82 ? 0.569 -4.312 1.491 1.00 91.88 82 ALA A CA 1
ATOM 646 C C . ALA A 1 82 ? 0.640 -3.021 0.656 1.00 91.88 82 ALA A C 1
ATOM 648 O O . ALA A 1 82 ? 1.037 -3.058 -0.508 1.00 91.88 82 ALA A O 1
ATOM 649 N N . PHE A 1 83 ? 0.310 -1.873 1.254 1.00 90.06 83 PHE A N 1
ATOM 650 C CA . PHE A 1 83 ? 0.410 -0.581 0.579 1.00 90.06 83 PHE A CA 1
ATOM 651 C C . PHE A 1 83 ? 1.855 -0.187 0.262 1.00 90.06 83 PHE A C 1
ATOM 653 O O . PHE A 1 83 ? 2.160 0.130 -0.884 1.00 90.06 83 PHE A O 1
ATOM 660 N N . LEU A 1 84 ? 2.746 -0.210 1.257 1.00 92.00 84 LEU A N 1
ATOM 661 C CA . LEU A 1 84 ? 4.133 0.234 1.109 1.00 92.00 84 LEU A CA 1
ATOM 662 C C . LEU A 1 84 ? 4.952 -0.719 0.235 1.00 92.00 84 LEU A C 1
ATOM 664 O O . LEU A 1 84 ? 5.694 -0.265 -0.630 1.00 92.00 84 LEU A O 1
ATOM 668 N N . ILE A 1 85 ? 4.769 -2.030 0.396 1.00 93.00 85 ILE A N 1
ATOM 669 C CA . ILE A 1 85 ? 5.380 -3.037 -0.480 1.00 93.00 85 ILE A CA 1
ATOM 670 C C . ILE A 1 85 ? 4.870 -2.856 -1.907 1.00 93.00 85 ILE A C 1
ATOM 672 O O . ILE A 1 85 ? 5.669 -2.871 -2.837 1.00 93.00 85 ILE A O 1
ATOM 676 N N . GLY A 1 86 ? 3.566 -2.635 -2.095 1.00 90.38 86 GLY A N 1
ATOM 677 C CA . GLY A 1 86 ? 3.014 -2.333 -3.412 1.00 90.38 86 GLY A CA 1
ATOM 678 C C . GLY A 1 86 ? 3.626 -1.064 -4.012 1.00 90.38 86 GLY A C 1
ATOM 679 O O . GLY A 1 86 ? 4.013 -1.053 -5.177 1.00 90.38 86 GLY A O 1
ATOM 680 N N . LEU A 1 87 ? 3.811 -0.011 -3.214 1.00 89.00 87 LEU A N 1
ATOM 681 C CA . LEU A 1 87 ? 4.500 1.197 -3.662 1.00 89.00 87 LEU A CA 1
ATOM 682 C C . LEU A 1 87 ? 5.952 0.936 -4.063 1.00 89.00 87 LEU A C 1
ATOM 684 O O . LEU A 1 87 ? 6.399 1.556 -5.020 1.00 89.00 87 LEU A O 1
ATOM 688 N N . GLU A 1 88 ? 6.674 0.039 -3.399 1.00 90.12 88 GLU A N 1
ATOM 689 C CA . GLU A 1 88 ? 8.030 -0.328 -3.822 1.00 90.12 88 GLU A CA 1
ATOM 690 C C . GLU A 1 88 ? 8.048 -1.250 -5.042 1.00 90.12 88 GLU A C 1
ATOM 692 O O . GLU A 1 88 ? 8.895 -1.104 -5.927 1.00 90.12 88 GLU A O 1
ATOM 697 N N . LEU A 1 89 ? 7.042 -2.116 -5.177 1.00 90.69 89 LEU A N 1
ATOM 698 C CA . LEU A 1 89 ? 6.857 -2.965 -6.350 1.00 90.69 89 LEU A CA 1
ATOM 699 C C . LEU A 1 89 ? 6.703 -2.139 -7.634 1.00 90.69 89 LEU A C 1
ATOM 701 O O . LEU A 1 89 ? 7.094 -2.592 -8.709 1.00 90.69 89 LEU A O 1
ATOM 705 N N . ARG A 1 90 ? 6.229 -0.890 -7.531 1.00 89.88 90 ARG A N 1
ATOM 706 C CA . ARG A 1 90 ? 6.154 0.041 -8.665 1.00 89.88 90 ARG A CA 1
ATOM 707 C C . ARG A 1 90 ? 7.500 0.219 -9.373 1.00 89.88 90 ARG A C 1
ATOM 709 O O . ARG A 1 90 ? 7.505 0.374 -10.587 1.00 89.88 90 ARG A O 1
ATOM 716 N N . LYS A 1 91 ? 8.626 0.177 -8.646 1.00 89.31 91 LYS A N 1
ATOM 717 C CA . LYS A 1 91 ? 9.973 0.310 -9.228 1.00 89.31 91 LYS A CA 1
ATOM 718 C C . LYS A 1 91 ? 10.285 -0.877 -10.141 1.00 89.31 91 LYS A C 1
ATOM 720 O O . LYS A 1 91 ? 10.764 -0.697 -11.256 1.00 89.31 91 LYS A O 1
ATOM 725 N N . VAL A 1 92 ? 9.938 -2.082 -9.684 1.00 88.69 92 VAL A N 1
ATOM 726 C CA . VAL A 1 92 ? 10.087 -3.329 -10.449 1.00 88.69 92 VAL A CA 1
ATOM 727 C C . VAL A 1 92 ? 9.184 -3.306 -11.683 1.00 88.69 92 VAL A C 1
ATOM 729 O O . VAL A 1 92 ? 9.634 -3.580 -12.792 1.00 88.69 92 VAL A O 1
ATOM 732 N N . ILE A 1 93 ? 7.920 -2.911 -11.507 1.00 88.50 93 ILE A N 1
ATOM 733 C CA . ILE A 1 93 ? 6.943 -2.817 -12.600 1.00 88.50 93 ILE A CA 1
ATOM 734 C C . ILE A 1 93 ? 7.378 -1.771 -13.630 1.00 88.50 93 ILE A C 1
ATOM 736 O O . ILE A 1 93 ? 7.264 -2.026 -14.825 1.00 88.50 93 ILE A O 1
ATOM 740 N N . TYR A 1 94 ? 7.914 -0.629 -13.195 1.00 88.25 94 TYR A N 1
ATOM 741 C CA . TYR A 1 94 ? 8.416 0.405 -14.097 1.00 88.25 94 TYR A CA 1
ATOM 742 C C . TYR A 1 94 ? 9.536 -0.123 -14.994 1.00 88.25 94 TYR A C 1
ATOM 744 O O . TYR A 1 94 ? 9.505 0.106 -16.200 1.00 88.25 94 TYR A O 1
ATOM 752 N N . GLY A 1 95 ? 10.501 -0.842 -14.411 1.00 85.50 95 GLY A N 1
ATOM 753 C CA . GLY A 1 95 ? 11.639 -1.392 -15.148 1.00 85.50 95 GLY A CA 1
ATOM 754 C C . GLY A 1 95 ? 11.248 -2.457 -16.175 1.00 85.50 95 GLY A C 1
ATOM 755 O O . GLY A 1 95 ? 11.889 -2.560 -17.214 1.00 85.50 95 GLY A O 1
ATOM 756 N N . LEU A 1 96 ? 10.186 -3.221 -15.907 1.00 87.50 96 LEU A N 1
ATOM 757 C CA . LEU A 1 96 ? 9.743 -4.323 -16.766 1.00 87.50 96 LEU A CA 1
ATOM 758 C C . LEU A 1 96 ? 8.675 -3.910 -17.797 1.00 87.50 96 LEU A C 1
ATOM 760 O O . LEU A 1 96 ? 8.695 -4.393 -18.924 1.00 87.50 96 LEU A O 1
ATOM 764 N N . TRP A 1 97 ? 7.734 -3.039 -17.419 1.00 88.31 97 TRP A N 1
ATOM 765 C CA . TRP A 1 97 ? 6.501 -2.768 -18.180 1.00 88.31 97 TRP A CA 1
ATOM 766 C C . TRP A 1 97 ? 6.242 -1.275 -18.436 1.00 88.31 97 TRP A C 1
ATOM 768 O O . TRP A 1 97 ? 5.202 -0.913 -18.995 1.00 88.31 97 TRP A O 1
ATOM 778 N N . GLY A 1 98 ? 7.147 -0.393 -18.005 1.00 88.31 98 GLY A N 1
ATOM 779 C CA . GLY A 1 98 ? 7.072 1.045 -18.247 1.00 88.31 98 GLY A CA 1
ATOM 780 C C . GLY A 1 98 ? 6.018 1.797 -17.424 1.00 88.31 98 GLY A C 1
ATOM 781 O O . GLY A 1 98 ? 5.337 1.267 -16.541 1.00 88.31 98 GLY A O 1
ATOM 782 N N . LYS A 1 99 ? 5.891 3.097 -17.718 1.00 88.50 99 LYS A N 1
ATOM 783 C CA . LYS A 1 99 ? 5.130 4.055 -16.901 1.00 88.50 99 LYS A CA 1
ATOM 784 C C . LYS A 1 99 ? 3.626 3.778 -16.862 1.00 88.50 99 LYS A C 1
ATOM 786 O O . LYS A 1 99 ? 3.023 3.857 -15.796 1.00 88.50 99 LYS A O 1
ATOM 791 N N . THR A 1 100 ? 3.013 3.445 -17.996 1.00 91.00 100 THR A N 1
ATOM 792 C CA . THR A 1 100 ? 1.557 3.229 -18.088 1.00 91.00 100 THR A CA 1
ATOM 793 C C . THR A 1 100 ? 1.096 2.102 -17.166 1.00 91.00 100 THR A C 1
ATOM 795 O O . THR A 1 100 ? 0.104 2.242 -16.453 1.00 91.00 100 THR A O 1
ATOM 798 N N . THR A 1 101 ? 1.865 1.015 -17.107 1.00 91.38 101 THR A N 1
ATOM 799 C CA . THR A 1 101 ? 1.566 -0.142 -16.257 1.00 91.38 101 THR A CA 1
ATOM 800 C C . THR A 1 101 ? 1.653 0.212 -14.777 1.00 91.38 101 THR A C 1
ATOM 802 O O . THR A 1 101 ? 0.796 -0.198 -13.998 1.00 91.38 101 THR A O 1
ATOM 805 N N . VAL A 1 102 ? 2.628 1.041 -14.391 1.00 91.50 102 VAL A N 1
ATOM 806 C CA . VAL A 1 102 ? 2.736 1.564 -13.022 1.00 91.50 102 VAL A CA 1
ATOM 807 C C . VAL A 1 102 ? 1.507 2.376 -12.644 1.00 91.50 102 VAL A C 1
ATOM 809 O O . VAL A 1 102 ? 0.962 2.164 -11.568 1.00 91.50 102 VAL A O 1
ATOM 812 N N . VAL A 1 103 ? 1.044 3.261 -13.530 1.00 93.31 103 VAL A N 1
ATOM 813 C CA . VAL A 1 103 ? -0.136 4.101 -13.281 1.00 93.31 103 VAL A CA 1
ATOM 814 C C . VAL A 1 103 ? -1.376 3.247 -13.042 1.00 93.31 103 VAL A C 1
ATOM 816 O O . VAL A 1 103 ? -2.097 3.476 -12.070 1.00 93.31 103 VAL A O 1
ATOM 819 N N . ILE A 1 104 ? -1.612 2.249 -13.898 1.00 94.12 104 ILE A N 1
ATOM 820 C CA . ILE A 1 104 ? -2.732 1.320 -13.729 1.00 94.12 104 ILE A CA 1
ATOM 821 C C . ILE A 1 104 ? -2.576 0.593 -12.394 1.00 94.12 104 ILE A C 1
ATOM 823 O O . ILE A 1 104 ? -3.468 0.665 -11.556 1.00 94.12 104 ILE A O 1
ATOM 827 N N . PHE A 1 105 ? -1.419 -0.021 -12.146 1.00 93.12 105 PHE A N 1
ATOM 828 C CA . PHE A 1 105 ? -1.151 -0.781 -10.930 1.00 93.12 105 PHE A CA 1
ATOM 829 C C . PHE A 1 105 ? -1.377 0.034 -9.648 1.00 93.12 105 PHE A C 1
ATOM 831 O O . PHE A 1 105 ? -2.108 -0.412 -8.762 1.00 93.12 105 PHE A O 1
ATOM 838 N N . THR A 1 106 ? -0.798 1.233 -9.539 1.00 92.38 106 THR A N 1
ATOM 839 C CA . THR A 1 106 ? -0.922 2.056 -8.328 1.00 92.38 106 THR A CA 1
ATOM 840 C C . THR A 1 106 ? -2.345 2.565 -8.140 1.00 92.38 106 THR A C 1
ATOM 842 O O . THR A 1 106 ? -2.817 2.617 -7.005 1.00 92.38 106 THR A O 1
ATOM 845 N N . THR A 1 107 ? -3.059 2.876 -9.226 1.00 94.19 107 THR A N 1
ATOM 846 C CA . THR A 1 107 ? -4.476 3.270 -9.186 1.00 94.19 107 THR A CA 1
ATOM 847 C C . THR A 1 107 ? -5.349 2.127 -8.675 1.00 94.19 107 THR A C 1
ATOM 849 O O . THR A 1 107 ? -6.148 2.333 -7.758 1.00 94.19 107 THR A O 1
ATOM 852 N N . THR A 1 108 ? -5.172 0.909 -9.200 1.00 93.62 108 THR A N 1
ATOM 853 C CA . THR A 1 108 ? -5.931 -0.270 -8.758 1.00 93.62 108 THR A CA 1
ATOM 854 C C . THR A 1 108 ? -5.609 -0.614 -7.307 1.00 93.62 108 THR A C 1
ATOM 856 O O . THR A 1 108 ? -6.521 -0.842 -6.515 1.00 93.62 108 THR A O 1
ATOM 859 N N . LEU A 1 109 ? -4.328 -0.577 -6.924 1.00 93.31 109 LEU A N 1
ATOM 860 C CA . LEU A 1 109 ? -3.880 -0.806 -5.549 1.00 93.31 109 LEU A CA 1
ATOM 861 C C . LEU A 1 109 ? -4.505 0.207 -4.578 1.00 93.31 109 LEU A C 1
ATOM 863 O O . LEU A 1 109 ? -5.053 -0.175 -3.543 1.00 93.31 109 LEU A O 1
ATOM 867 N N . GLY A 1 110 ? -4.472 1.493 -4.930 1.00 91.38 110 GLY A N 1
ATOM 868 C CA . GLY A 1 110 ? -5.086 2.558 -4.145 1.00 91.38 110 GLY A CA 1
ATOM 869 C C . GLY A 1 110 ? -6.601 2.386 -4.019 1.00 91.38 110 GLY A C 1
ATOM 870 O O . GLY A 1 110 ? -7.144 2.488 -2.918 1.00 91.38 110 GLY A O 1
ATOM 871 N N . GLY A 1 111 ? -7.285 2.052 -5.117 1.00 93.00 111 GLY A N 1
ATOM 872 C CA . GLY A 1 111 ? -8.722 1.771 -5.125 1.00 93.00 111 GLY A CA 1
ATOM 873 C C . GLY A 1 111 ? -9.103 0.578 -4.241 1.00 93.00 111 GLY A C 1
ATOM 874 O O . GLY A 1 111 ? -10.054 0.674 -3.464 1.00 93.00 111 GLY A O 1
ATOM 875 N N . LEU A 1 112 ? -8.330 -0.512 -4.288 1.00 92.31 112 LEU A N 1
ATOM 876 C CA . LEU A 1 112 ? -8.525 -1.696 -3.442 1.00 92.31 112 LEU A CA 1
ATOM 877 C C . LEU A 1 112 ? -8.351 -1.374 -1.955 1.00 92.31 112 LEU A C 1
ATOM 879 O O . LEU A 1 112 ? -9.170 -1.782 -1.132 1.00 92.31 112 LEU A O 1
ATOM 883 N N . ILE A 1 113 ? -7.328 -0.599 -1.594 1.00 90.00 113 ILE A N 1
ATOM 884 C CA . ILE A 1 113 ? -7.115 -0.176 -0.203 1.00 90.00 113 ILE A CA 1
ATOM 885 C C . ILE A 1 113 ? -8.235 0.759 0.257 1.00 90.00 113 ILE A C 1
ATOM 887 O O . ILE A 1 113 ? -8.739 0.612 1.372 1.00 90.00 113 ILE A O 1
ATOM 891 N N . GLY A 1 114 ? -8.678 1.672 -0.611 1.00 88.94 114 GLY A N 1
ATOM 892 C CA . GLY A 1 114 ? -9.850 2.510 -0.372 1.00 88.94 114 GLY A CA 1
ATOM 893 C C . GLY A 1 114 ? -11.109 1.678 -0.118 1.00 88.94 114 GLY A C 1
ATOM 894 O O . GLY A 1 114 ? -11.837 1.929 0.843 1.00 88.94 114 GLY A O 1
ATOM 895 N N . LEU A 1 115 ? -11.329 0.625 -0.907 1.00 89.75 115 LEU A N 1
ATOM 896 C CA . LEU A 1 115 ? -12.439 -0.310 -0.719 1.00 89.75 115 LEU A CA 1
ATOM 897 C C . LEU A 1 115 ? -12.345 -1.043 0.627 1.00 89.75 115 LEU A C 1
ATOM 899 O O . LEU A 1 115 ? -13.318 -1.074 1.382 1.00 89.75 115 LEU A O 1
ATOM 903 N N . LEU A 1 116 ? -11.171 -1.580 0.971 1.00 87.94 116 LEU A N 1
ATOM 904 C CA . LEU A 1 116 ? -10.934 -2.249 2.254 1.00 87.94 116 LEU A CA 1
ATOM 905 C C . LEU A 1 116 ? -11.164 -1.305 3.444 1.00 87.94 116 LEU A C 1
ATOM 907 O O . LEU A 1 116 ? -11.754 -1.703 4.452 1.00 87.94 116 LEU A O 1
ATOM 911 N N . ALA A 1 117 ? -10.746 -0.043 3.331 1.00 85.75 117 ALA A N 1
ATOM 912 C CA . ALA A 1 117 ? -10.998 0.977 4.345 1.00 85.75 117 ALA A CA 1
ATOM 913 C C . ALA A 1 117 ? -12.499 1.278 4.492 1.00 85.75 117 ALA A C 1
ATOM 915 O O . ALA A 1 117 ? -13.003 1.392 5.614 1.00 85.75 117 ALA A O 1
ATOM 916 N N . ALA A 1 118 ? -13.225 1.344 3.375 1.00 85.88 118 ALA A N 1
ATOM 917 C CA . ALA A 1 118 ? -14.667 1.554 3.363 1.00 85.88 118 ALA A CA 1
ATOM 918 C C . ALA A 1 118 ? -15.418 0.420 4.079 1.00 85.88 118 ALA A C 1
ATOM 920 O O . ALA A 1 118 ? -16.286 0.679 4.917 1.00 85.88 118 ALA A O 1
ATOM 921 N N . LEU A 1 119 ? -15.035 -0.833 3.808 1.00 83.75 119 LEU A N 1
ATOM 922 C CA . LEU A 1 119 ? -15.612 -2.018 4.449 1.00 83.75 119 LEU A CA 1
ATOM 923 C C . LEU A 1 119 ? -15.372 -2.020 5.966 1.00 83.75 119 LEU A C 1
ATOM 925 O O . LEU A 1 119 ? -16.300 -2.269 6.730 1.00 83.75 119 LEU A O 1
ATOM 929 N N . ARG A 1 120 ? -14.177 -1.634 6.431 1.00 75.88 120 ARG A N 1
ATOM 930 C CA . ARG A 1 120 ? -13.879 -1.523 7.875 1.00 75.88 120 ARG A CA 1
ATOM 931 C C . ARG A 1 120 ? -14.668 -0.428 8.585 1.00 75.88 120 ARG A C 1
ATOM 933 O O . ARG A 1 120 ? -14.876 -0.512 9.795 1.00 75.88 120 ARG A O 1
ATOM 940 N N . LYS A 1 121 ? -15.075 0.629 7.876 1.00 72.44 121 LYS A N 1
ATOM 941 C CA . LYS A 1 121 ? -15.887 1.696 8.474 1.00 72.44 121 LYS A CA 1
ATOM 942 C C . LYS A 1 121 ? -17.323 1.245 8.736 1.00 72.44 121 LYS A C 1
ATOM 944 O O . LYS A 1 121 ? -17.923 1.734 9.684 1.00 72.44 121 LYS A O 1
ATOM 949 N N . LYS A 1 122 ? -17.835 0.275 7.970 1.00 61.84 122 LYS A N 1
ATOM 950 C CA . LYS A 1 122 ? -19.133 -0.374 8.215 1.00 61.84 122 LYS A CA 1
ATOM 951 C C . LYS A 1 122 ? -19.182 -1.098 9.567 1.00 61.84 122 LYS A C 1
ATOM 953 O O . LYS A 1 122 ? -20.227 -1.120 10.203 1.00 61.84 122 LYS A O 1
ATOM 958 N N . GLU A 1 123 ? -18.056 -1.663 10.007 1.00 55.41 123 GLU A N 1
ATOM 959 C CA . GLU A 1 123 ? -17.941 -2.427 11.263 1.00 55.41 123 GLU A CA 1
ATOM 960 C C . GLU A 1 123 ? -17.864 -1.538 12.515 1.00 55.41 123 GLU A C 1
ATOM 962 O O . GLU A 1 123 ? -18.016 -2.024 13.632 1.00 55.41 123 GLU A O 1
ATOM 967 N N . GLN A 1 124 ? -17.608 -0.236 12.359 1.00 47.06 124 GLN A N 1
ATOM 968 C CA . GLN A 1 124 ? -17.593 0.701 13.477 1.00 47.06 124 GLN A CA 1
ATOM 969 C C . GLN A 1 124 ? -18.962 1.373 13.562 1.00 47.06 124 GLN A C 1
ATOM 971 O O . GLN A 1 124 ? -19.292 2.139 12.654 1.00 47.06 124 GLN A O 1
ATOM 976 N N . PRO A 1 125 ? -19.749 1.147 14.632 1.00 40.44 125 PRO A N 1
ATOM 977 C CA . PRO A 1 125 ? -20.943 1.936 14.860 1.00 40.44 125 PRO A CA 1
ATOM 978 C C . PRO A 1 125 ? -20.483 3.386 14.971 1.00 40.44 125 PRO A C 1
ATOM 980 O O . PRO A 1 125 ? -19.731 3.749 15.877 1.00 40.44 125 PRO A O 1
ATOM 983 N N . THR A 1 126 ? -20.862 4.207 13.997 1.00 44.41 126 THR A N 1
ATOM 984 C CA . THR A 1 126 ? -20.802 5.655 14.139 1.00 44.41 126 THR A CA 1
ATOM 985 C C . THR A 1 126 ? -21.595 5.997 15.387 1.00 44.41 126 THR A C 1
ATOM 987 O O . THR A 1 126 ? -22.813 5.831 15.386 1.00 44.41 126 THR A O 1
ATOM 990 N N . GLU A 1 127 ? -20.915 6.446 16.445 1.00 41.94 127 GLU A N 1
ATOM 991 C CA . GLU A 1 127 ? -21.600 7.125 17.538 1.00 41.94 127 GLU A CA 1
ATOM 992 C C . GLU A 1 127 ? -22.504 8.208 16.929 1.00 41.94 127 GLU A C 1
ATOM 994 O O . GLU A 1 127 ? -22.061 8.934 16.022 1.00 41.94 127 GLU A O 1
ATOM 999 N N . PRO A 1 128 ? -23.774 8.295 17.357 1.00 40.56 128 PRO A N 1
ATOM 1000 C CA . PRO A 1 128 ? -24.668 9.307 16.841 1.00 40.56 128 PRO A CA 1
ATOM 1001 C C . PRO A 1 128 ? -24.070 10.677 17.163 1.00 40.56 128 PRO A C 1
ATOM 1003 O O . PRO A 1 128 ? -23.782 10.997 18.315 1.00 40.56 128 PRO A O 1
ATOM 1006 N N . LYS A 1 129 ? -23.870 11.500 16.128 1.00 46.91 129 LYS A N 1
ATOM 1007 C CA . LYS A 1 129 ? -23.538 12.922 16.270 1.00 46.91 129 LYS A CA 1
ATOM 1008 C C . LYS A 1 129 ? -24.759 13.682 16.812 1.00 46.91 129 LYS A C 1
ATOM 1010 O O . LYS A 1 129 ? -25.336 14.479 16.082 1.00 46.91 129 LYS A O 1
ATOM 1015 N N . ASP A 1 130 ? -25.141 13.449 18.063 1.00 46.59 130 ASP A N 1
ATOM 1016 C CA . ASP A 1 130 ? -26.265 14.139 18.714 1.00 46.59 130 ASP A CA 1
ATOM 1017 C C . ASP A 1 130 ? -25.833 15.027 19.889 1.00 46.59 130 ASP A C 1
ATOM 1019 O O . ASP A 1 130 ? -26.475 15.084 20.928 1.00 46.59 130 ASP A O 1
ATOM 1023 N N . ASN A 1 131 ? -24.707 15.738 19.760 1.00 49.91 131 ASN A N 1
ATOM 1024 C CA . ASN A 1 131 ? -24.349 16.734 20.778 1.00 49.91 131 ASN A CA 1
ATOM 1025 C C . ASN A 1 131 ? -23.807 18.057 20.221 1.00 49.91 131 ASN A C 1
ATOM 1027 O O . ASN A 1 131 ? -23.101 18.789 20.904 1.00 49.91 131 ASN A O 1
ATOM 1031 N N . GLN A 1 132 ? -24.139 18.385 18.968 1.00 50.03 132 GLN A N 1
ATOM 1032 C CA . GLN A 1 132 ? -23.802 19.688 18.370 1.00 50.03 132 GLN A CA 1
ATOM 1033 C C . GLN A 1 132 ? -25.002 20.636 18.224 1.00 50.03 132 GLN A C 1
ATOM 1035 O O . GLN A 1 132 ? -24.822 21.761 17.768 1.00 50.03 132 GLN A O 1
ATOM 1040 N N . ARG A 1 133 ? -26.213 20.233 18.638 1.00 48.81 133 ARG A N 1
ATOM 1041 C CA . ARG A 1 133 ? -27.415 21.080 18.524 1.00 48.81 133 ARG A CA 1
ATOM 1042 C C . ARG A 1 133 ? -27.833 21.804 19.808 1.00 48.81 133 ARG A C 1
ATOM 1044 O O . ARG A 1 133 ? -28.614 22.733 19.715 1.00 48.81 133 ARG A O 1
ATOM 1051 N N . LYS A 1 134 ? -27.284 21.455 20.978 1.00 46.81 134 LYS A N 1
ATOM 1052 C CA . LYS A 1 134 ? -27.751 21.978 22.281 1.00 46.81 134 LYS A CA 1
ATOM 1053 C C . LYS A 1 134 ? -26.961 23.158 22.867 1.00 46.81 134 LYS A C 1
ATOM 1055 O O . LYS A 1 134 ? -27.162 23.497 24.023 1.00 46.81 134 LYS A O 1
ATOM 1060 N N . LYS A 1 135 ? -26.038 23.768 22.111 1.00 47.25 135 LYS A N 1
ATOM 1061 C CA . LYS A 1 135 ? -25.194 24.886 22.599 1.00 47.25 135 LYS A CA 1
ATOM 1062 C C . LYS A 1 135 ? -25.433 26.223 21.885 1.00 47.25 135 LYS A C 1
ATOM 1064 O O . LYS A 1 135 ? -24.604 27.121 21.988 1.00 47.25 135 LYS A O 1
ATOM 1069 N N . ARG A 1 136 ? -26.520 26.325 21.119 1.00 52.66 136 ARG A N 1
ATOM 1070 C CA . ARG A 1 136 ? -26.930 27.537 20.399 1.00 52.66 136 ARG A CA 1
ATOM 1071 C C . ARG A 1 136 ? -28.428 27.775 20.577 1.00 52.66 136 ARG A C 1
ATOM 1073 O O . ARG A 1 136 ? -29.137 27.887 19.587 1.00 52.66 136 ARG A O 1
ATOM 1080 N N . GLU A 1 137 ? -28.885 27.779 21.819 1.00 50.44 137 GLU A N 1
ATOM 1081 C CA . GLU A 1 137 ? -30.147 28.404 22.225 1.00 50.44 137 GLU A CA 1
ATOM 1082 C C . GLU A 1 137 ? -29.885 29.154 23.528 1.00 50.44 137 GLU A C 1
ATOM 1084 O O . GLU A 1 137 ? -29.140 28.589 24.366 1.00 50.44 137 GLU A O 1
#

Sequence (137 aa):
MTASGSTKGYRIYSQFVLIGAALGLYYGLFYQPTQTAPDFGMALILSLLAGLLTVVIRSWKKKRTFQALLFEFLKMFVMFAAFLIGLELRKVIYGLWGKTTVVIFTTTLGGLIGLLAALRKKEQPTEPKDNQRKKRE

Secondary structure (DSSP, 8-state):
----SSHHHHHHHHHHHHHHHHHHHHHHHT----SSPP-HHHHHHHHHHHHHHHHHHHHTTS---HHHHHHHHHHHHHHHHHHHHHHHHHHHHHHHHHHHHHHHHHHHHHHHHHHHHHHHHHTS------SSSTT--

Foldseek 3Di:
DDDPPPVVLVVLLVVLLVVLLVVLLVLQVPDDQDPDAQDLVVQLVVLLVQLVVVLCVVCVVDPDDPVVSVVSSVVSSVLSSLLSSLSSCLNVCCVPPNRVSSSVSSSVSSSVSSNVVSVVVVVDPDDPPPPPPPPPD

Radius of gyration: 19.06 Å; chains: 1; bounding box: 62×38×46 Å

pLDDT: mean 80.3, std 16.24, range [39.44, 94.19]